Protein AF-A0A7J9MUB5-F1 (afdb_monomer_lite)

Sequence (87 aa):
MATSSPREDNVYLAKLAEQAERYEEMVKFMETVVSAVPSSDELSVEERNLLSVAYKNVIGARRATSPSSVSTGPRSRLSCPRFAPES

Structure (mmCIF, N/CA/C/O backbone):
data_AF-A0A7J9MUB5-F1
#
_entry.id   AF-A0A7J9MUB5-F1
#
loop_
_atom_site.group_PDB
_atom_site.id
_atom_site.type_symbol
_atom_site.label_atom_id
_atom_site.label_alt_id
_atom_site.label_comp_id
_atom_site.label_asym_id
_atom_site.label_entity_id
_atom_site.label_seq_id
_atom_site.pdbx_PDB_ins_code
_atom_site.Cartn_x
_atom_site.Cartn_y
_atom_site.Cartn_z
_atom_site.occupancy
_atom_site.B_iso_or_equiv
_atom_site.auth_seq_id
_atom_site.auth_comp_id
_atom_site.auth_asym_id
_atom_site.auth_atom_id
_atom_site.pdbx_PDB_model_num
ATOM 1 N N . MET A 1 1 ? -7.579 -2.273 -26.722 1.00 40.66 1 MET A N 1
ATOM 2 C CA . MET A 1 1 ? -7.383 -2.993 -25.447 1.00 40.66 1 MET A CA 1
ATOM 3 C C . MET A 1 1 ? -6.088 -2.481 -24.861 1.00 40.66 1 MET A C 1
ATOM 5 O O . MET A 1 1 ? -5.073 -2.600 -25.532 1.00 40.66 1 MET A O 1
ATOM 9 N N . ALA A 1 2 ? -6.138 -1.806 -23.714 1.00 50.66 2 ALA A N 1
ATOM 10 C CA . ALA A 1 2 ? -4.927 -1.336 -23.056 1.00 50.66 2 ALA A CA 1
ATOM 11 C C . ALA A 1 2 ? -4.172 -2.563 -22.537 1.00 50.66 2 ALA A C 1
ATOM 13 O O . ALA A 1 2 ? -4.655 -3.251 -21.646 1.00 50.66 2 ALA A O 1
ATOM 14 N N . THR A 1 3 ? -3.034 -2.880 -23.144 1.00 47.53 3 THR A N 1
ATOM 15 C CA . THR A 1 3 ? -2.069 -3.820 -22.577 1.00 47.53 3 THR A CA 1
ATOM 16 C C . THR A 1 3 ? -1.214 -3.032 -21.589 1.00 47.53 3 THR A C 1
ATOM 18 O O . THR A 1 3 ? -0.066 -2.716 -21.899 1.00 47.53 3 THR A O 1
ATOM 21 N N . SER A 1 4 ? -1.793 -2.616 -20.456 1.00 67.06 4 SER A N 1
ATOM 22 C CA . SER A 1 4 ? -0.946 -2.155 -19.355 1.00 67.06 4 SER A CA 1
ATOM 23 C C . SER A 1 4 ? -0.155 -3.359 -18.876 1.00 67.06 4 SER A C 1
ATOM 25 O O . SER A 1 4 ? -0.649 -4.488 -18.869 1.00 67.06 4 SER A O 1
ATOM 27 N N . SER A 1 5 ? 1.113 -3.145 -18.560 1.00 76.50 5 SER A N 1
ATOM 28 C CA . SER A 1 5 ? 1.934 -4.222 -18.024 1.00 76.50 5 SER A CA 1
ATOM 29 C C . SER A 1 5 ? 1.294 -4.715 -16.722 1.00 76.50 5 SER A C 1
ATOM 31 O O . SER A 1 5 ? 0.776 -3.892 -15.967 1.00 76.50 5 SER A O 1
ATOM 33 N N . PRO A 1 6 ? 1.380 -6.015 -16.379 1.00 79.25 6 PRO A N 1
ATOM 34 C CA . PRO A 1 6 ? 0.793 -6.532 -15.138 1.00 79.25 6 PRO A CA 1
ATOM 35 C C . PRO A 1 6 ? 1.286 -5.759 -13.903 1.00 79.25 6 PRO A C 1
ATOM 37 O O . PRO A 1 6 ? 0.570 -5.625 -12.917 1.00 79.25 6 PRO A O 1
ATOM 40 N N . ARG A 1 7 ? 2.492 -5.183 -13.971 1.00 81.50 7 ARG A N 1
ATOM 41 C CA . ARG A 1 7 ? 3.034 -4.237 -12.988 1.00 81.50 7 ARG A CA 1
ATOM 42 C C . ARG A 1 7 ? 2.163 -2.985 -12.825 1.00 81.50 7 ARG A C 1
ATOM 44 O O . ARG A 1 7 ? 1.772 -2.659 -11.711 1.00 81.50 7 ARG A O 1
ATOM 51 N N . GLU A 1 8 ? 1.844 -2.310 -13.922 1.00 82.44 8 GLU A N 1
ATOM 52 C CA . GLU A 1 8 ? 1.045 -1.079 -13.934 1.00 82.44 8 GLU A CA 1
ATOM 53 C C . GLU A 1 8 ? -0.391 -1.335 -13.468 1.00 82.44 8 GLU A C 1
ATOM 55 O O . GLU A 1 8 ? -0.926 -0.544 -12.692 1.00 82.44 8 GLU A O 1
ATOM 60 N N . ASP A 1 9 ? -0.975 -2.475 -13.851 1.00 86.81 9 ASP A N 1
ATOM 61 C CA . ASP A 1 9 ? -2.308 -2.888 -13.399 1.00 86.81 9 ASP A CA 1
ATOM 62 C C . ASP A 1 9 ? -2.349 -3.090 -11.879 1.00 86.81 9 ASP A C 1
ATOM 64 O O . ASP A 1 9 ? -3.239 -2.580 -11.199 1.00 86.81 9 ASP A O 1
ATOM 68 N N . ASN A 1 10 ? -1.354 -3.779 -11.312 1.00 86.94 10 ASN A N 1
ATOM 69 C CA . ASN A 1 10 ? -1.269 -3.974 -9.864 1.00 86.94 10 ASN A CA 1
ATOM 70 C C . ASN A 1 10 ? -1.007 -2.656 -9.112 1.00 86.94 10 ASN A C 1
ATOM 72 O O . ASN A 1 10 ? -1.573 -2.441 -8.040 1.00 86.94 10 ASN A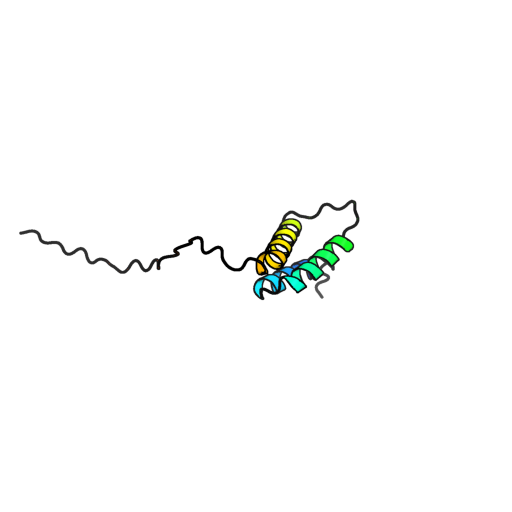 O 1
ATOM 76 N N . VAL A 1 11 ? -0.197 -1.747 -9.669 1.00 85.44 11 VAL A N 1
ATOM 77 C CA . VAL A 1 11 ? 0.004 -0.396 -9.109 1.00 85.44 11 VAL A CA 1
ATOM 78 C C . VAL A 1 11 ? -1.302 0.401 -9.131 1.00 85.44 11 VAL A C 1
ATOM 80 O O . VAL A 1 11 ? -1.633 1.075 -8.155 1.00 85.44 11 VAL A O 1
ATOM 83 N N . TYR A 1 12 ? -2.074 0.308 -10.212 1.00 88.06 12 TYR A N 1
ATOM 84 C CA . TYR A 1 12 ? -3.376 0.957 -10.325 1.00 88.06 12 TYR A CA 1
ATOM 85 C C . TYR A 1 12 ? -4.387 0.397 -9.314 1.00 88.06 12 TYR A C 1
ATOM 87 O O . TYR A 1 12 ? -5.040 1.165 -8.604 1.00 88.06 12 TYR A O 1
ATOM 95 N N . LEU A 1 13 ? -4.459 -0.929 -9.168 1.00 88.44 13 LEU A N 1
ATOM 96 C CA . LEU A 1 13 ? -5.295 -1.592 -8.163 1.00 88.44 13 LEU A CA 1
ATOM 97 C C . LEU A 1 13 ? -4.889 -1.216 -6.732 1.00 88.44 13 LEU A C 1
ATOM 99 O O . LEU A 1 13 ? -5.758 -0.972 -5.897 1.00 88.44 13 LEU A O 1
ATOM 103 N N . ALA A 1 14 ? -3.591 -1.087 -6.451 1.00 87.56 14 ALA A N 1
ATOM 104 C CA . ALA A 1 14 ? -3.106 -0.622 -5.154 1.00 87.56 14 ALA A CA 1
ATOM 105 C C . ALA A 1 14 ? -3.536 0.824 -4.854 1.00 87.56 14 ALA A C 1
ATOM 107 O O . ALA A 1 14 ? -3.963 1.108 -3.737 1.00 87.56 14 ALA A O 1
ATOM 108 N N . LYS A 1 15 ? -3.495 1.723 -5.848 1.00 86.56 15 LYS A N 1
ATOM 109 C CA . LYS A 1 15 ? -3.999 3.104 -5.710 1.00 86.56 15 LYS A CA 1
ATOM 110 C C . LYS A 1 15 ? -5.511 3.134 -5.458 1.00 86.56 15 LYS A C 1
ATOM 112 O O . LYS A 1 15 ? -5.981 3.915 -4.640 1.00 86.56 15 LYS A O 1
ATOM 117 N N . LEU A 1 16 ? -6.282 2.260 -6.107 1.00 89.00 16 LEU A N 1
ATOM 118 C CA . LEU A 1 16 ? -7.717 2.120 -5.829 1.00 89.00 16 LEU A CA 1
ATOM 119 C C . LEU A 1 16 ? -7.986 1.579 -4.417 1.00 89.00 16 LEU A C 1
ATOM 121 O O . LEU A 1 16 ? -8.888 2.059 -3.734 1.00 89.00 16 LEU A O 1
ATOM 125 N N . ALA A 1 17 ? -7.192 0.608 -3.963 1.00 86.06 17 ALA A N 1
ATOM 126 C CA . ALA A 1 17 ? -7.291 0.061 -2.614 1.00 86.06 17 ALA A CA 1
ATOM 127 C C . ALA A 1 17 ? -6.937 1.102 -1.536 1.00 86.06 17 ALA A C 1
ATOM 129 O O . ALA A 1 17 ? -7.580 1.124 -0.487 1.00 86.06 17 ALA A O 1
ATOM 130 N N . GLU A 1 18 ? -5.977 1.992 -1.813 1.00 82.62 18 GLU A N 1
ATOM 131 C CA . GLU A 1 18 ? -5.654 3.150 -0.968 1.00 82.62 18 GLU A CA 1
ATOM 132 C C . GLU A 1 18 ? -6.869 4.073 -0.802 1.00 82.62 18 GLU A C 1
ATOM 134 O O . GLU A 1 18 ? -7.231 4.405 0.324 1.00 82.62 18 GLU A O 1
ATOM 139 N N . GLN A 1 19 ? -7.552 4.423 -1.900 1.00 83.81 19 GLN A N 1
ATOM 140 C CA . GLN A 1 19 ? -8.760 5.263 -1.860 1.00 83.81 19 GLN A CA 1
ATOM 141 C C . GLN A 1 19 ? -9.910 4.622 -1.067 1.00 83.81 19 GLN A C 1
ATOM 143 O O . GLN A 1 19 ? -10.770 5.328 -0.549 1.00 83.81 19 GLN A O 1
ATOM 148 N N . ALA A 1 20 ? -9.927 3.292 -0.969 1.00 84.75 20 ALA A N 1
ATOM 149 C CA . ALA A 1 20 ? -10.911 2.534 -0.203 1.00 84.75 20 ALA A CA 1
ATOM 150 C C . ALA A 1 20 ? -10.479 2.249 1.248 1.00 84.75 20 ALA A C 1
ATOM 152 O O . ALA A 1 20 ? -11.176 1.514 1.944 1.00 84.75 20 ALA A O 1
ATOM 153 N N . GLU A 1 21 ? -9.325 2.762 1.693 1.00 82.31 21 GLU A N 1
ATOM 154 C CA . GLU A 1 21 ? -8.723 2.479 3.007 1.00 82.31 21 GLU A CA 1
ATOM 155 C C . GLU A 1 21 ? -8.464 0.977 3.262 1.00 82.31 21 GLU A C 1
ATOM 157 O O . GLU A 1 21 ? -8.325 0.523 4.400 1.00 82.31 21 GLU A O 1
ATOM 162 N N . ARG A 1 22 ? -8.361 0.172 2.196 1.00 86.44 22 ARG A N 1
ATOM 163 C CA . ARG A 1 22 ? -8.161 -1.285 2.266 1.00 86.44 22 ARG A CA 1
ATOM 164 C C . ARG A 1 22 ? -6.693 -1.643 2.088 1.00 86.44 22 ARG A C 1
ATOM 166 O O . ARG A 1 22 ? -6.287 -2.266 1.105 1.00 86.44 22 ARG A O 1
ATOM 173 N N . TYR A 1 23 ? -5.891 -1.283 3.084 1.00 83.25 23 TYR A N 1
ATOM 174 C CA . TYR A 1 23 ? -4.440 -1.481 3.044 1.00 83.25 23 TYR A CA 1
ATOM 175 C C . TYR A 1 23 ? -4.021 -2.960 3.018 1.00 83.25 23 TYR A C 1
ATOM 177 O O . TYR A 1 23 ? -2.972 -3.285 2.473 1.00 83.25 23 TYR A O 1
ATOM 185 N N . GLU A 1 24 ? -4.849 -3.872 3.536 1.00 83.94 24 GLU A N 1
ATOM 186 C CA . GLU A 1 24 ? -4.595 -5.319 3.466 1.00 83.94 24 GLU A CA 1
ATOM 187 C C . GLU A 1 24 ? -4.539 -5.840 2.020 1.00 83.94 24 GLU A C 1
ATOM 189 O O . GLU A 1 24 ? -3.697 -6.673 1.692 1.00 83.94 24 GLU A O 1
ATOM 194 N N . GLU A 1 25 ? -5.416 -5.344 1.140 1.00 86.19 25 GLU A N 1
ATOM 195 C CA . GLU A 1 25 ? -5.413 -5.728 -0.279 1.00 86.19 25 GLU A CA 1
ATOM 196 C C . GLU A 1 25 ? -4.316 -4.982 -1.044 1.00 86.19 25 GLU A C 1
ATOM 198 O O . GLU A 1 25 ? -3.635 -5.571 -1.880 1.00 86.19 25 GLU A O 1
ATOM 203 N N . MET A 1 26 ? -4.074 -3.713 -0.694 1.00 87.31 26 MET A N 1
ATOM 204 C CA . MET A 1 26 ? -2.979 -2.907 -1.245 1.00 87.31 26 MET A CA 1
ATOM 205 C C . MET A 1 26 ? -1.612 -3.592 -1.076 1.00 87.31 26 MET A C 1
ATOM 207 O O . MET A 1 26 ? -0.821 -3.608 -2.020 1.00 87.31 26 MET A O 1
ATOM 211 N N . VAL A 1 27 ? -1.343 -4.197 0.091 1.00 87.06 27 VAL A N 1
ATOM 212 C CA . VAL A 1 27 ? -0.104 -4.958 0.333 1.00 87.06 27 VAL A CA 1
ATOM 213 C C . VAL A 1 27 ? -0.003 -6.162 -0.605 1.00 87.06 27 VAL A C 1
ATOM 215 O O . VAL A 1 27 ? 1.039 -6.334 -1.229 1.00 87.06 27 VAL A O 1
ATOM 218 N N . LYS A 1 28 ? -1.079 -6.940 -0.792 1.00 89.38 28 LYS A N 1
ATOM 219 C CA . LYS A 1 28 ? -1.073 -8.113 -1.691 1.00 89.38 28 LYS A CA 1
ATOM 220 C C . LYS A 1 28 ? -0.741 -7.744 -3.138 1.00 89.38 28 LYS A C 1
ATOM 222 O O . LYS A 1 28 ? 0.023 -8.452 -3.800 1.00 89.38 28 LYS A O 1
ATOM 227 N N . PHE A 1 29 ? -1.288 -6.633 -3.634 1.00 88.44 29 PHE A N 1
ATOM 228 C CA . PHE A 1 29 ? -0.973 -6.144 -4.979 1.00 88.44 29 PHE A CA 1
ATOM 229 C C . PHE A 1 29 ? 0.493 -5.713 -5.089 1.00 88.44 29 PHE A C 1
ATOM 231 O O . PHE A 1 29 ? 1.166 -6.064 -6.056 1.00 88.44 29 PHE A O 1
ATOM 238 N N . MET A 1 30 ? 1.025 -5.019 -4.079 1.00 85.81 30 MET A N 1
ATOM 239 C CA . MET A 1 30 ? 2.431 -4.604 -4.053 1.00 85.81 30 MET A CA 1
ATOM 240 C C . MET A 1 30 ? 3.408 -5.778 -3.892 1.00 85.81 30 MET A C 1
ATOM 242 O O . MET A 1 30 ? 4.451 -5.778 -4.538 1.00 85.81 30 MET A O 1
ATOM 246 N N . GLU A 1 31 ? 3.073 -6.816 -3.123 1.00 86.19 31 GLU A N 1
ATOM 247 C CA . GLU A 1 31 ? 3.871 -8.052 -3.049 1.00 86.19 31 GLU A CA 1
ATOM 248 C C . GLU A 1 31 ? 3.917 -8.786 -4.394 1.00 86.19 31 GLU A C 1
ATOM 250 O O . GLU A 1 31 ? 4.964 -9.305 -4.791 1.00 86.19 31 GLU A O 1
ATOM 255 N N . THR A 1 32 ? 2.800 -8.783 -5.125 1.00 86.81 32 THR A N 1
ATOM 256 C CA . THR A 1 32 ? 2.722 -9.357 -6.474 1.00 86.81 32 THR A CA 1
ATOM 257 C C . THR A 1 32 ? 3.609 -8.581 -7.448 1.00 86.81 32 THR A C 1
ATOM 259 O O . THR A 1 32 ? 4.325 -9.196 -8.235 1.00 86.81 32 THR A O 1
ATOM 262 N N . VAL A 1 33 ? 3.632 -7.244 -7.357 1.00 84.38 33 VAL A N 1
ATOM 263 C CA . VAL A 1 33 ? 4.548 -6.397 -8.143 1.00 84.38 33 VAL A CA 1
ATOM 264 C C . VAL A 1 33 ? 5.999 -6.733 -7.827 1.00 84.38 33 VAL A C 1
ATOM 266 O O . VAL A 1 33 ? 6.758 -7.016 -8.744 1.00 84.38 33 VAL A O 1
ATOM 269 N N . VAL A 1 34 ? 6.380 -6.776 -6.548 1.00 82.94 34 VAL A N 1
ATOM 270 C CA . VAL A 1 34 ? 7.759 -7.090 -6.132 1.00 82.94 34 VAL A CA 1
ATOM 271 C C . VAL A 1 34 ? 8.185 -8.486 -6.591 1.00 82.94 34 VAL A C 1
ATOM 273 O O . VAL A 1 34 ? 9.318 -8.663 -7.020 1.00 82.94 34 VAL A O 1
ATOM 276 N N . SER A 1 35 ? 7.278 -9.464 -6.552 1.00 82.25 35 SER A N 1
ATOM 277 C CA . SER A 1 35 ? 7.554 -10.836 -7.002 1.00 82.25 35 SER A CA 1
ATOM 278 C C . SER A 1 35 ? 7.652 -10.958 -8.525 1.00 82.25 35 SER A C 1
ATOM 280 O O . SER A 1 35 ? 8.360 -11.825 -9.032 1.00 82.25 35 SER A O 1
ATOM 282 N N . ALA A 1 36 ? 6.931 -10.109 -9.262 1.00 79.94 36 ALA A N 1
ATOM 283 C CA . ALA A 1 36 ? 6.983 -10.054 -10.720 1.00 79.94 36 ALA A CA 1
ATOM 284 C C . ALA A 1 36 ? 8.205 -9.279 -11.246 1.00 79.94 36 ALA A C 1
ATOM 286 O O . ALA A 1 36 ? 8.577 -9.441 -12.408 1.00 79.94 36 ALA A O 1
ATOM 287 N N . VAL A 1 37 ? 8.823 -8.439 -10.411 1.00 74.88 37 VAL A N 1
ATOM 288 C CA . VAL A 1 37 ? 10.021 -7.666 -10.746 1.00 74.88 37 VAL A CA 1
ATOM 289 C C . VAL A 1 37 ? 11.253 -8.585 -10.645 1.00 74.88 37 VAL A C 1
ATOM 291 O O . VAL A 1 37 ? 11.538 -9.120 -9.571 1.00 74.88 37 VAL A O 1
ATOM 294 N N . PRO A 1 38 ? 12.006 -8.811 -11.742 1.00 70.62 38 PRO A N 1
ATOM 295 C CA . PRO A 1 38 ? 13.255 -9.562 -11.676 1.00 70.62 38 PRO A CA 1
ATOM 296 C C . PRO A 1 38 ? 14.262 -8.801 -10.808 1.00 70.62 38 PRO A C 1
ATOM 298 O O . PRO A 1 38 ? 14.312 -7.577 -10.843 1.00 70.62 38 PRO A O 1
ATOM 301 N N . SER A 1 39 ? 15.114 -9.515 -10.071 1.00 59.56 39 SER A N 1
ATOM 302 C CA . SER A 1 39 ? 16.038 -8.956 -9.063 1.00 59.56 39 SER A CA 1
ATOM 303 C C . SER A 1 39 ? 17.031 -7.894 -9.573 1.00 59.56 39 SER A C 1
ATOM 305 O O . SER A 1 39 ? 17.770 -7.325 -8.775 1.00 59.56 39 SER A O 1
ATOM 307 N N . SER A 1 40 ? 17.076 -7.647 -10.885 1.00 57.72 40 SER A N 1
ATOM 308 C CA . SER A 1 40 ? 17.887 -6.612 -11.535 1.00 57.72 40 SER A CA 1
ATOM 309 C C . SER A 1 40 ? 17.145 -5.301 -11.806 1.00 57.72 40 SER A C 1
ATOM 311 O O . SER A 1 40 ? 17.791 -4.349 -12.231 1.00 57.72 40 SER A O 1
ATOM 313 N N . ASP A 1 41 ? 15.829 -5.237 -11.603 1.00 65.56 41 ASP A N 1
ATOM 314 C CA . ASP A 1 41 ? 15.029 -4.045 -11.884 1.00 65.56 41 ASP A CA 1
ATOM 315 C C . ASP A 1 41 ? 14.719 -3.314 -10.567 1.00 65.56 41 ASP A C 1
ATOM 317 O O . ASP A 1 41 ? 14.133 -3.863 -9.630 1.00 65.56 41 ASP A O 1
ATOM 321 N N . GLU A 1 42 ? 15.214 -2.082 -10.454 1.00 68.19 42 GLU A N 1
ATOM 322 C CA . GLU A 1 42 ? 15.064 -1.274 -9.247 1.00 68.19 42 GLU A CA 1
ATOM 323 C C . GLU A 1 42 ? 13.621 -0.766 -9.121 1.00 68.19 42 GLU A C 1
ATOM 325 O O . GLU A 1 42 ? 13.074 -0.144 -10.032 1.00 68.19 42 GLU A O 1
ATOM 330 N N . LEU A 1 43 ? 12.998 -0.988 -7.956 1.00 72.50 43 LEU A N 1
ATOM 331 C CA . LEU A 1 43 ? 11.663 -0.462 -7.660 1.00 72.50 43 LEU A CA 1
ATOM 332 C C . LEU A 1 43 ? 11.641 1.065 -7.812 1.00 72.50 43 LEU A C 1
ATOM 334 O O . LEU A 1 43 ? 12.438 1.794 -7.194 1.00 72.50 43 LEU A O 1
ATOM 338 N N . SER A 1 44 ? 10.669 1.557 -8.579 1.00 80.38 44 SER A N 1
ATOM 339 C CA . SER A 1 44 ? 10.493 2.990 -8.783 1.00 80.38 44 SER A CA 1
ATOM 340 C C . SER A 1 44 ? 10.154 3.676 -7.457 1.00 80.38 44 SER A C 1
ATOM 342 O O . SER A 1 44 ? 9.669 3.060 -6.499 1.00 80.38 44 SER A O 1
ATOM 344 N N . VAL A 1 45 ? 10.429 4.977 -7.378 1.00 80.38 45 VAL A N 1
ATOM 345 C CA . VAL A 1 45 ? 10.146 5.792 -6.186 1.00 80.38 45 VAL A CA 1
ATOM 346 C C . VAL A 1 45 ? 8.662 5.704 -5.806 1.00 80.38 45 VAL A C 1
ATOM 348 O O . VAL A 1 45 ? 8.340 5.635 -4.621 1.00 80.38 45 VAL A O 1
ATOM 351 N N . GLU A 1 46 ? 7.765 5.633 -6.793 1.00 79.75 46 GLU A N 1
ATOM 352 C CA . GLU A 1 46 ? 6.321 5.487 -6.569 1.00 79.75 46 GLU A CA 1
ATOM 353 C C . GLU A 1 46 ? 5.945 4.164 -5.893 1.00 79.75 46 GLU A C 1
ATOM 355 O O . GLU A 1 46 ? 5.191 4.166 -4.924 1.00 79.75 46 GLU A O 1
ATOM 360 N N . GLU A 1 47 ? 6.502 3.038 -6.332 1.00 81.94 47 GLU A N 1
ATOM 361 C CA . GLU A 1 47 ? 6.186 1.713 -5.776 1.00 81.94 47 GLU A CA 1
ATOM 362 C C . GLU A 1 47 ? 6.723 1.558 -4.357 1.00 81.94 47 GLU A C 1
ATOM 364 O O . GLU A 1 47 ? 6.036 1.053 -3.470 1.00 81.94 47 GLU A O 1
ATOM 369 N N . ARG A 1 48 ? 7.935 2.066 -4.107 1.00 84.06 48 ARG A N 1
ATOM 370 C CA . ARG A 1 48 ? 8.512 2.114 -2.757 1.00 84.06 48 ARG A CA 1
ATOM 3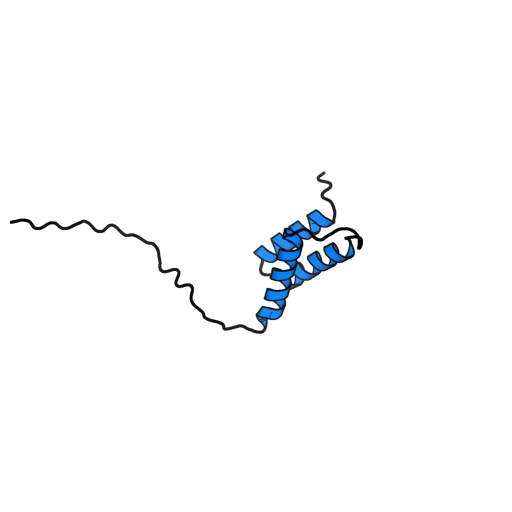71 C C . ARG A 1 48 ? 7.685 2.977 -1.808 1.00 84.06 48 ARG A C 1
ATOM 373 O O . ARG A 1 48 ? 7.558 2.639 -0.627 1.00 84.06 48 ARG A O 1
ATOM 380 N N . ASN A 1 49 ? 7.122 4.078 -2.304 1.00 84.31 49 ASN A N 1
ATOM 381 C CA . ASN A 1 49 ? 6.231 4.924 -1.519 1.00 84.31 49 ASN A CA 1
ATOM 382 C C . ASN A 1 49 ? 4.925 4.183 -1.190 1.00 84.31 49 ASN A C 1
ATOM 384 O O . ASN A 1 49 ? 4.564 4.086 -0.019 1.00 84.31 49 ASN A O 1
ATOM 388 N N . LEU A 1 50 ? 4.291 3.558 -2.186 1.00 85.00 50 LEU A N 1
ATOM 389 C CA . LEU A 1 50 ? 3.075 2.760 -1.994 1.00 85.00 50 LEU A CA 1
ATOM 390 C C . LEU A 1 50 ? 3.290 1.605 -1.006 1.00 85.00 50 LEU A C 1
ATOM 392 O O . LEU A 1 50 ? 2.490 1.440 -0.089 1.00 85.00 50 LEU A O 1
ATOM 396 N N . LEU A 1 51 ? 4.402 0.870 -1.112 1.00 83.62 51 LEU A N 1
ATOM 397 C CA . LEU A 1 51 ? 4.798 -0.154 -0.136 1.00 83.62 51 LEU A CA 1
ATOM 398 C C . LEU A 1 51 ? 4.924 0.424 1.277 1.00 83.62 51 LEU A C 1
ATOM 400 O O . LEU A 1 51 ? 4.413 -0.149 2.238 1.00 83.62 51 LEU A O 1
ATOM 404 N N . SER A 1 52 ? 5.574 1.581 1.409 1.00 85.06 52 SER A N 1
ATOM 405 C CA . SER A 1 52 ? 5.741 2.243 2.704 1.00 85.06 52 SER A CA 1
ATOM 406 C C . SER A 1 52 ? 4.402 2.654 3.311 1.00 85.06 52 SER A C 1
ATOM 408 O O . SER A 1 52 ? 4.206 2.469 4.509 1.00 85.06 52 SER A O 1
ATOM 410 N N . VAL A 1 53 ? 3.486 3.205 2.513 1.00 82.38 53 VAL A N 1
ATOM 411 C CA . VAL A 1 53 ? 2.139 3.604 2.949 1.00 82.38 53 VAL A CA 1
ATOM 412 C C . VAL A 1 53 ? 1.325 2.379 3.359 1.00 82.38 53 VAL A C 1
ATOM 414 O O . VAL A 1 53 ? 0.787 2.347 4.465 1.00 82.38 53 VAL A O 1
ATOM 417 N N . ALA A 1 54 ? 1.307 1.342 2.521 1.00 83.56 54 ALA A N 1
ATOM 418 C CA . ALA A 1 54 ? 0.561 0.115 2.765 1.00 83.56 54 ALA A CA 1
ATOM 419 C C . ALA A 1 54 ? 1.003 -0.557 4.076 1.00 83.56 54 ALA A C 1
ATOM 421 O O . ALA A 1 54 ? 0.190 -0.751 4.979 1.00 83.56 54 ALA A O 1
ATOM 422 N N . TYR A 1 55 ? 2.304 -0.818 4.251 1.00 80.81 55 TYR A N 1
ATOM 423 C CA . TYR A 1 55 ? 2.811 -1.463 5.468 1.00 80.81 55 TYR A CA 1
ATOM 424 C C . TYR A 1 55 ? 2.710 -0.574 6.713 1.00 80.81 55 TYR A C 1
ATOM 426 O O . TYR A 1 55 ? 2.380 -1.080 7.789 1.00 80.81 55 TYR A O 1
ATOM 434 N N . LYS A 1 56 ? 2.942 0.745 6.605 1.00 81.31 56 LYS A N 1
ATOM 435 C CA . LYS A 1 56 ? 2.763 1.664 7.746 1.00 81.31 56 LYS A CA 1
ATOM 436 C C . LYS A 1 56 ? 1.324 1.669 8.242 1.00 81.31 56 LYS A C 1
ATOM 438 O O . LYS A 1 56 ? 1.126 1.693 9.451 1.00 81.31 56 LYS A O 1
ATOM 443 N N . ASN A 1 57 ? 0.346 1.617 7.342 1.00 72.25 57 ASN A N 1
ATOM 444 C CA . ASN A 1 57 ? -1.068 1.676 7.704 1.00 72.25 57 ASN A CA 1
ATOM 445 C C . ASN A 1 57 ? -1.618 0.319 8.164 1.00 72.25 57 ASN A C 1
ATOM 447 O O . ASN A 1 57 ? -2.325 0.277 9.169 1.00 72.25 57 ASN A O 1
ATOM 451 N 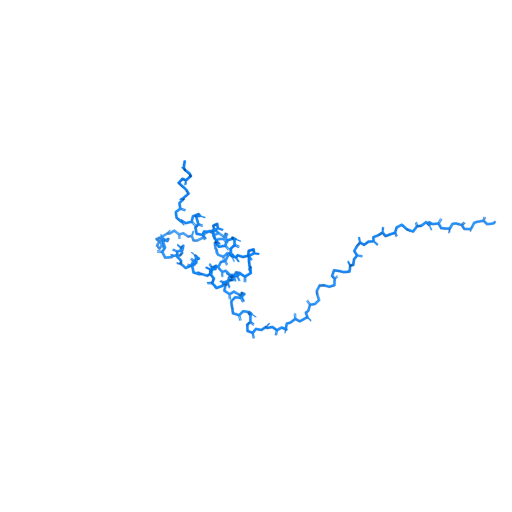N . VAL A 1 58 ? -1.221 -0.796 7.534 1.00 69.81 58 VAL A N 1
ATOM 452 C CA . VAL A 1 58 ? -1.573 -2.155 8.003 1.00 69.81 58 VAL A CA 1
ATOM 453 C C . VAL A 1 58 ? -1.061 -2.398 9.427 1.00 69.81 58 VAL A C 1
ATOM 455 O O . VAL A 1 58 ? -1.788 -2.907 10.276 1.00 69.81 58 VAL A O 1
ATOM 458 N N . ILE A 1 59 ? 0.176 -1.988 9.726 1.00 66.31 59 ILE A N 1
ATOM 459 C CA . ILE A 1 59 ? 0.767 -2.140 11.066 1.00 66.31 59 ILE A CA 1
ATOM 460 C C . ILE A 1 59 ? 0.268 -1.030 12.017 1.00 66.31 59 ILE A C 1
ATOM 462 O O . ILE A 1 59 ? 0.108 -1.251 13.221 1.00 66.31 59 ILE A O 1
ATOM 466 N N . GLY A 1 60 ? -0.012 0.160 11.479 1.00 55.38 60 GLY A N 1
ATOM 467 C CA . GLY A 1 60 ? -0.486 1.349 12.190 1.00 55.38 60 GLY A CA 1
ATOM 468 C C . GLY A 1 60 ? -1.926 1.263 12.694 1.00 55.38 60 GLY A C 1
ATOM 469 O O . GLY A 1 60 ? -2.237 1.901 13.697 1.00 55.38 60 GLY A O 1
ATOM 470 N N . ALA A 1 61 ? -2.777 0.412 12.113 1.00 54.03 61 ALA A N 1
ATOM 471 C CA . ALA A 1 61 ? -4.131 0.152 12.615 1.00 54.03 61 ALA A CA 1
ATOM 472 C C . ALA A 1 61 ? -4.146 -0.430 14.047 1.00 54.03 61 ALA A C 1
ATOM 474 O O . ALA A 1 61 ? -5.104 -0.239 14.793 1.00 54.03 61 ALA A O 1
ATOM 475 N N . ARG A 1 62 ? -3.048 -1.065 14.492 1.00 52.94 62 ARG A N 1
ATOM 476 C CA . ARG A 1 62 ? -2.874 -1.509 15.889 1.00 52.94 62 ARG A CA 1
ATOM 477 C C . ARG A 1 62 ? -2.492 -0.370 16.853 1.00 52.94 62 ARG A C 1
ATOM 479 O O . ARG A 1 62 ? -2.455 -0.580 18.062 1.00 52.94 62 ARG A O 1
ATOM 486 N N . ARG A 1 63 ? -2.225 0.837 16.344 1.00 48.31 63 ARG A N 1
ATOM 487 C CA . ARG A 1 63 ? -1.981 2.072 17.107 1.00 48.31 63 ARG A CA 1
ATOM 488 C C . ARG A 1 63 ? -3.033 3.130 16.760 1.00 48.31 63 ARG A C 1
ATOM 490 O O . ARG A 1 63 ? -2.699 4.252 16.392 1.00 48.31 63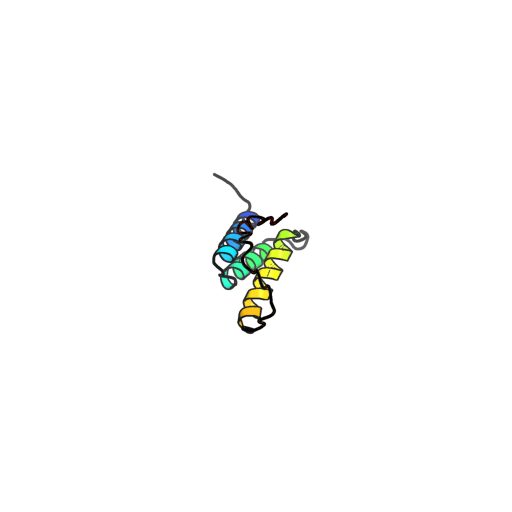 ARG A O 1
ATOM 497 N N . ALA A 1 64 ? -4.314 2.793 16.893 1.00 43.53 64 ALA A N 1
ATOM 498 C CA . ALA A 1 64 ? -5.320 3.831 17.098 1.00 43.53 64 ALA A CA 1
ATOM 499 C C . ALA A 1 64 ? -4.866 4.729 18.272 1.00 43.53 64 ALA A C 1
ATOM 501 O O . ALA A 1 64 ? -4.405 4.213 19.289 1.00 43.53 64 ALA A O 1
ATOM 502 N N . THR A 1 65 ? -4.995 6.050 18.123 1.00 50.22 65 THR A N 1
ATOM 503 C CA . THR A 1 65 ? -4.597 7.099 19.086 1.00 50.22 65 THR A CA 1
ATOM 504 C C . THR A 1 65 ? -3.123 7.529 19.040 1.00 50.22 65 THR A C 1
ATOM 506 O O . THR A 1 65 ? -2.311 7.281 19.925 1.00 50.22 65 THR A O 1
ATOM 509 N N . SER A 1 66 ? -2.818 8.357 18.044 1.00 42.66 66 SER A N 1
ATOM 510 C CA . SER A 1 66 ? -2.017 9.559 18.291 1.00 42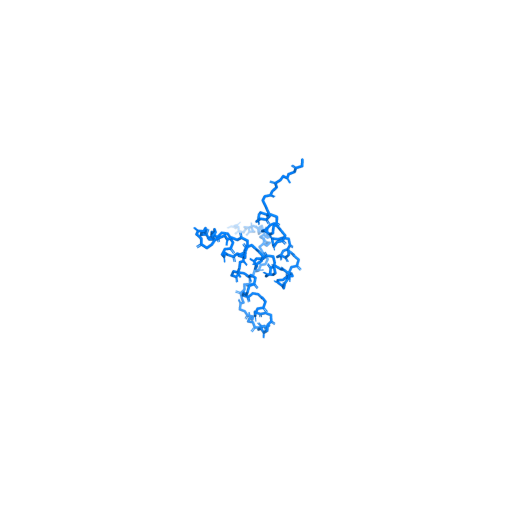.66 66 SER A CA 1
ATOM 511 C C . SER A 1 66 ? -2.829 10.780 17.838 1.00 42.66 66 SER A C 1
ATOM 513 O O . SER A 1 66 ? -2.695 11.206 16.690 1.00 42.66 66 SER A O 1
ATOM 515 N N . PRO A 1 67 ? -3.730 11.315 18.687 1.00 48.00 67 PRO A N 1
ATOM 516 C CA . PRO A 1 67 ? -4.356 12.607 18.461 1.00 48.00 67 PRO A CA 1
ATOM 517 C C . PRO A 1 67 ? -3.273 13.675 18.612 1.00 48.00 67 PRO A C 1
ATOM 519 O O . PRO A 1 67 ? -3.058 14.225 19.686 1.00 48.00 67 PRO A O 1
ATOM 522 N N . SER A 1 68 ? -2.572 13.953 17.521 1.00 43.62 68 SER A N 1
ATOM 523 C CA . SER A 1 68 ? -1.649 15.076 17.433 1.00 43.62 68 SER A CA 1
ATOM 524 C C . SER A 1 68 ? -2.033 15.898 16.216 1.00 43.62 68 SER A C 1
ATOM 526 O O . SER A 1 68 ? -1.428 15.806 15.157 1.00 43.62 68 SER A O 1
ATOM 528 N N . SER A 1 69 ? -3.083 16.691 16.405 1.00 49.75 69 SER A N 1
ATOM 529 C CA . SER A 1 69 ? -3.111 18.075 15.948 1.00 49.75 69 SER A CA 1
ATOM 530 C C . SER A 1 69 ? -2.704 18.330 14.493 1.00 49.75 69 SER A C 1
ATOM 532 O O . SER A 1 69 ? -1.614 18.821 14.219 1.00 49.75 69 SER A O 1
ATOM 534 N N . VAL A 1 70 ? -3.661 18.209 13.575 1.00 51.78 70 VAL A N 1
ATOM 535 C CA . VAL A 1 70 ? -3.864 19.313 12.635 1.00 51.78 70 VAL A CA 1
ATOM 536 C C . VAL A 1 70 ? -5.257 19.864 12.890 1.00 51.78 70 VAL A C 1
ATOM 538 O O . VAL A 1 70 ? -6.285 19.345 12.472 1.00 51.78 70 VAL A O 1
ATOM 541 N N . SER A 1 71 ? -5.266 20.928 13.685 1.00 44.00 71 SER A N 1
ATOM 542 C CA . SER A 1 71 ? -6.350 21.892 13.699 1.00 44.00 71 SER A CA 1
ATOM 543 C C . SER A 1 71 ? -6.383 22.547 12.317 1.00 44.00 71 SER A C 1
ATOM 545 O O . SER A 1 71 ? -5.783 23.595 12.090 1.00 44.00 71 SER A O 1
ATOM 547 N N . THR A 1 72 ? -7.050 21.922 11.349 1.00 52.81 72 THR A N 1
ATOM 548 C CA . THR A 1 72 ? -7.622 22.667 10.225 1.00 52.81 72 THR A CA 1
ATOM 549 C C . THR A 1 72 ? -8.868 23.358 10.750 1.00 52.81 72 THR A C 1
ATOM 551 O O . THR A 1 72 ? -9.991 22.897 10.566 1.00 52.81 72 THR A O 1
ATOM 554 N N . GLY A 1 73 ? -8.650 24.465 11.463 1.00 51.81 73 GLY A N 1
ATOM 555 C CA . GLY A 1 73 ? -9.707 25.425 11.741 1.00 51.81 73 GLY A CA 1
ATOM 556 C C . GLY A 1 73 ? -10.345 25.885 10.422 1.00 51.81 73 GLY A C 1
ATOM 557 O O . GLY A 1 73 ? -9.648 25.994 9.404 1.00 51.81 73 GLY A O 1
ATOM 558 N N . PRO A 1 74 ? -11.662 26.139 10.400 1.00 49.97 74 PRO A N 1
ATOM 559 C CA . PRO A 1 74 ? -12.360 26.520 9.184 1.00 49.97 74 PRO A CA 1
ATOM 560 C C . PRO A 1 74 ? -11.805 27.854 8.678 1.00 49.97 74 PRO A C 1
ATOM 562 O O . PRO A 1 74 ? -11.959 28.899 9.310 1.00 49.97 74 PRO A O 1
ATOM 565 N N . ARG A 1 75 ? -11.162 27.844 7.505 1.00 56.47 75 ARG A N 1
ATOM 566 C CA . ARG A 1 75 ? -10.813 29.063 6.759 1.00 56.47 75 ARG A CA 1
ATOM 567 C C . ARG A 1 75 ? -12.067 29.641 6.098 1.00 56.47 75 ARG A C 1
ATOM 569 O O . ARG A 1 75 ? -12.116 29.814 4.888 1.00 56.47 75 ARG A O 1
ATOM 576 N N . SER A 1 76 ? -13.085 29.959 6.887 1.00 52.00 76 SER A N 1
ATOM 577 C CA . SER A 1 76 ? -14.189 30.818 6.470 1.00 52.00 76 SER A CA 1
ATOM 578 C C . SER A 1 76 ? -13.842 32.235 6.907 1.00 52.00 76 SER A C 1
ATOM 580 O O . SER A 1 76 ? -14.209 32.688 7.989 1.00 52.00 76 SER A O 1
ATOM 582 N N . ARG A 1 77 ? -13.061 32.915 6.062 1.00 53.06 77 ARG A N 1
ATOM 583 C CA . ARG A 1 77 ? -12.788 34.354 6.135 1.00 53.06 77 ARG A CA 1
ATOM 584 C C . ARG A 1 77 ? -14.102 35.079 5.813 1.00 5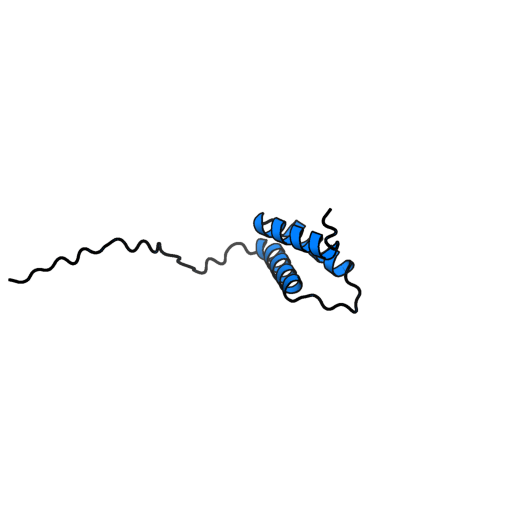3.06 77 ARG A C 1
ATOM 586 O O . ARG A 1 77 ? -14.287 35.583 4.712 1.00 53.06 77 ARG A O 1
ATOM 593 N N . LEU A 1 78 ? -15.051 35.037 6.747 1.00 53.28 78 LEU A N 1
ATOM 594 C CA . LEU A 1 78 ? -16.239 35.872 6.697 1.00 53.28 78 LEU A CA 1
ATOM 595 C C . LEU A 1 78 ? -15.777 37.320 6.838 1.00 53.28 78 LEU A C 1
ATOM 597 O O . LEU A 1 78 ? -15.127 37.698 7.811 1.00 53.28 78 LEU A O 1
ATOM 601 N N . SER A 1 79 ? -16.085 38.074 5.792 1.00 52.19 79 SER A N 1
ATOM 602 C CA . SER A 1 79 ? -16.173 39.520 5.693 1.00 52.19 79 SER A CA 1
ATOM 603 C C . SER A 1 79 ? -16.238 40.244 7.039 1.00 52.19 79 SER A C 1
ATOM 605 O O . SER A 1 79 ? -17.273 40.251 7.699 1.00 52.19 79 SER A O 1
ATOM 607 N N . CYS A 1 80 ? -15.160 40.936 7.401 1.00 47.34 80 CYS A N 1
ATOM 608 C CA . CYS A 1 80 ? -15.250 42.066 8.318 1.00 47.34 80 CYS A CA 1
ATOM 609 C C . CYS A 1 80 ? -15.681 43.297 7.501 1.00 47.34 80 CYS A C 1
ATOM 611 O O . CYS A 1 80 ? -14.863 43.785 6.715 1.00 47.34 80 CYS A O 1
ATOM 613 N N . PRO A 1 81 ? -16.900 43.847 7.648 1.00 56.53 81 PRO A N 1
ATOM 614 C CA . PRO A 1 81 ? -17.124 45.235 7.288 1.00 56.53 81 PRO A CA 1
ATOM 615 C C . PRO A 1 81 ? -16.368 46.094 8.305 1.00 56.53 81 PRO A C 1
ATOM 617 O O . PRO A 1 81 ? -16.617 46.055 9.509 1.00 56.53 81 PRO A O 1
ATOM 620 N N . ARG A 1 82 ? -15.375 46.827 7.805 1.00 52.59 82 ARG A N 1
ATOM 621 C CA . ARG A 1 82 ? -14.590 47.804 8.556 1.00 52.59 82 ARG A CA 1
ATOM 622 C C . ARG A 1 82 ? -15.534 48.947 8.945 1.00 52.59 82 ARG A C 1
ATOM 624 O O . ARG A 1 82 ? -15.797 49.833 8.141 1.00 52.59 82 ARG A O 1
ATOM 631 N N . PHE A 1 83 ? -16.100 48.871 10.144 1.00 46.91 83 PHE A N 1
ATOM 632 C CA . PHE A 1 83 ? -16.883 49.946 10.742 1.00 46.91 83 PHE A CA 1
ATOM 633 C C . PHE A 1 83 ? -15.908 51.078 11.087 1.00 46.91 83 PHE A C 1
ATOM 635 O O . PHE A 1 83 ? -15.083 50.935 11.988 1.00 46.91 83 PHE A O 1
ATOM 642 N N . ALA A 1 84 ? -15.933 52.147 10.297 1.00 49.47 84 ALA A N 1
ATOM 643 C CA . ALA A 1 84 ? -15.207 53.379 10.565 1.00 49.47 84 ALA A CA 1
ATOM 644 C C . ALA A 1 84 ? -16.087 54.300 11.422 1.00 49.47 84 ALA A C 1
ATOM 646 O O . ALA A 1 84 ? -17.220 54.574 11.026 1.00 49.47 84 ALA A O 1
ATOM 647 N N . PRO A 1 85 ? -15.586 54.794 12.562 1.00 53.75 85 PRO A N 1
ATOM 648 C CA . PRO A 1 85 ? -16.080 56.022 13.159 1.00 53.75 85 PRO A CA 1
ATOM 649 C C . PRO A 1 85 ? -14.977 57.088 13.104 1.00 53.75 85 PRO A C 1
ATOM 651 O O . PRO A 1 85 ? -14.008 57.015 13.854 1.00 53.75 85 PRO A O 1
ATOM 654 N N . GLU A 1 86 ? -15.132 58.081 12.231 1.00 54.28 86 GLU A N 1
ATOM 655 C CA . GLU A 1 86 ? -14.461 59.374 12.396 1.00 54.28 86 GLU A CA 1
ATOM 656 C C . GLU A 1 86 ? -15.541 60.433 12.628 1.00 54.28 86 GLU A C 1
ATOM 658 O O . GLU A 1 86 ? -16.497 60.554 11.859 1.00 54.28 86 GLU A O 1
ATOM 663 N N . SER A 1 87 ? -15.409 61.111 13.767 1.00 57.34 87 SER A N 1
ATOM 664 C CA . SER A 1 87 ? -16.044 62.380 14.126 1.00 57.34 87 SER A CA 1
ATOM 665 C C . SER A 1 87 ? -14.980 63.464 14.077 1.00 57.34 87 SER A C 1
ATOM 667 O O . SER A 1 87 ? -13.817 63.121 14.391 1.00 57.34 87 SER A O 1
#

InterPro domains:
  IPR000308 14-3-3 protein [PTHR18860] (7-65)
  IPR023409 14-3-3 protein, conserved site [PS00796] (48-58)
  IPR023410 14-3-3 domain [PF00244] (13-65)
  IPR036815 14-3-3 domain superfamily [G3DSA:1.20.190.20] (1-72)
  IPR036815 14-3-3 domain superfamily [SSF48445] (6-65)

Foldseek 3Di:
DDPDDLLVVLLVVLVVCVVVLNLVVSLVSLVVNVVPDPPPDDDDPSSVVSNVVSVCSVVCVVVDDPPDDDPPPDPPPPDDPPDDDDD

Secondary structure (DSSP, 8-state):
-----HHHHHHHHHHHHHHTT-HHHHHHHHHHHHHHS-TTSPPPHHHHHHHHHHHHHHHHGGG------------------------

Radius of gyration: 22.43 Å; chains: 1; bounding box: 35×73×44 Å

pLDDT: mean 70.1, std 16.01, range [40.66, 89.38]

Organism: Gossypium schwendimanii (NCBI:txid34291)